Protein AF-A0A8X7NWT3-F1 (afdb_monomer_lite)

Secondary structure (DSSP, 8-state):
--HHHHHHHHHHHHHHTT---GGGHHHHHTTTT-S-HHHHHHHHHHHHHHTTT-HHHHGGGHHHHHHHTT-SSHHHHHHHHHHHHH---HHHHHHHHHHHHHHHT----

Structure (mmCIF, N/CA/C/O backbone):
data_AF-A0A8X7NWT3-F1
#
_entry.id   AF-A0A8X7NWT3-F1
#
loop_
_atom_site.group_PDB
_atom_site.id
_atom_site.type_symbol
_atom_site.label_atom_id
_atom_site.label_alt_id
_atom_site.label_comp_id
_atom_site.label_asym_id
_atom_site.label_entity_id
_atom_site.label_seq_id
_atom_site.pdbx_PDB_ins_code
_atom_site.Cartn_x
_atom_site.Cartn_y
_atom_site.Cartn_z
_atom_site.occupancy
_atom_site.B_iso_or_equiv
_atom_site.auth_seq_id
_atom_site.auth_comp_id
_atom_site.auth_asym_id
_atom_site.auth_atom_id
_atom_site.pdbx_PDB_model_num
ATOM 1 N N . MET A 1 1 ? 10.938 16.488 11.149 1.00 52.66 1 MET A N 1
ATOM 2 C CA . MET A 1 1 ? 9.868 15.578 11.612 1.00 52.66 1 MET A CA 1
ATOM 3 C C . MET A 1 1 ? 8.826 15.506 10.507 1.00 52.66 1 MET A C 1
ATOM 5 O O . MET A 1 1 ? 8.327 16.549 10.096 1.00 52.66 1 MET A O 1
ATOM 9 N N . ASP A 1 2 ? 8.607 14.330 9.929 1.00 80.38 2 ASP A N 1
ATOM 10 C CA . ASP A 1 2 ? 7.789 14.174 8.722 1.00 80.38 2 ASP A CA 1
ATOM 11 C C . ASP A 1 2 ? 6.300 14.093 9.106 1.00 80.38 2 ASP A C 1
ATOM 13 O O . ASP A 1 2 ? 5.787 13.031 9.456 1.00 80.38 2 ASP A O 1
ATOM 17 N N . LYS A 1 3 ? 5.609 15.244 9.109 1.00 87.62 3 LYS A N 1
ATOM 18 C CA . LYS A 1 3 ? 4.226 15.381 9.612 1.00 87.62 3 LYS A CA 1
ATOM 19 C C . LYS A 1 3 ? 3.246 14.394 8.962 1.00 87.62 3 LYS A C 1
ATOM 21 O O . LYS A 1 3 ? 2.314 13.939 9.622 1.00 87.62 3 LYS A O 1
ATOM 26 N N . ARG A 1 4 ? 3.459 14.043 7.687 1.00 89.25 4 ARG A N 1
ATOM 27 C CA . ARG A 1 4 ? 2.627 13.069 6.957 1.00 89.25 4 ARG A CA 1
ATOM 28 C C . ARG A 1 4 ? 2.787 11.667 7.527 1.00 89.25 4 ARG A C 1
ATOM 30 O O . ARG A 1 4 ? 1.801 10.967 7.734 1.00 89.25 4 ARG A O 1
ATOM 37 N N . LYS A 1 5 ? 4.022 11.280 7.839 1.00 91.56 5 LYS A N 1
ATOM 38 C CA . LYS A 1 5 ? 4.327 9.982 8.438 1.00 91.56 5 LYS A CA 1
ATOM 39 C C . LYS A 1 5 ? 3.668 9.821 9.803 1.00 91.56 5 LYS A C 1
ATOM 41 O O . LYS A 1 5 ? 3.047 8.792 10.056 1.00 91.56 5 LYS A O 1
ATOM 46 N N . ASP A 1 6 ? 3.748 10.841 10.652 1.00 94.00 6 ASP A N 1
ATOM 47 C CA . ASP A 1 6 ? 3.117 10.806 11.976 1.00 94.00 6 ASP A CA 1
ATOM 48 C C . ASP A 1 6 ? 1.585 10.769 11.879 1.00 94.00 6 ASP A C 1
ATOM 50 O O . ASP A 1 6 ? 0.933 10.062 12.649 1.00 94.00 6 ASP A O 1
ATOM 54 N N . ALA A 1 7 ? 0.999 11.472 10.904 1.00 95.12 7 ALA A N 1
ATOM 55 C CA . ALA A 1 7 ? -0.433 11.406 10.631 1.00 95.12 7 ALA A CA 1
ATOM 56 C C . ALA A 1 7 ? -0.864 9.996 10.198 1.00 95.12 7 ALA A C 1
ATOM 58 O O . ALA A 1 7 ? -1.761 9.421 10.811 1.00 95.12 7 ALA A O 1
ATOM 59 N N . VAL A 1 8 ? -0.184 9.390 9.218 1.00 96.06 8 VAL A N 1
ATOM 60 C CA . VAL A 1 8 ? -0.513 8.031 8.754 1.00 96.06 8 VAL A CA 1
ATOM 61 C C . VAL A 1 8 ? -0.318 6.999 9.870 1.00 96.06 8 VAL A C 1
ATOM 63 O O . VAL A 1 8 ? -1.145 6.105 10.016 1.00 96.06 8 VAL A O 1
ATOM 66 N N . LYS A 1 9 ? 0.691 7.143 10.741 1.00 96.25 9 LYS A N 1
ATOM 67 C CA . LYS A 1 9 ? 0.829 6.287 11.937 1.00 96.25 9 LYS A CA 1
ATOM 68 C C . LYS A 1 9 ? -0.401 6.347 12.847 1.00 96.25 9 LYS A C 1
ATOM 70 O O . LYS A 1 9 ? -0.845 5.306 13.326 1.00 96.25 9 LYS A O 1
ATOM 75 N N . LYS A 1 10 ? -0.977 7.535 13.059 1.00 96.62 10 LYS A N 1
ATOM 76 C CA . LYS A 1 10 ? -2.221 7.695 13.833 1.00 96.62 10 LYS A CA 1
ATOM 77 C C . LYS A 1 10 ? -3.416 7.046 13.135 1.00 96.62 10 LYS A C 1
ATOM 79 O O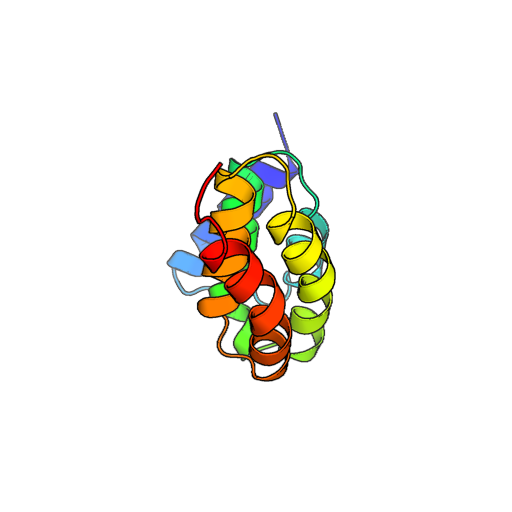 . LYS A 1 10 ? -4.227 6.421 13.810 1.00 96.62 10 LYS A O 1
ATOM 84 N N . VAL A 1 11 ? -3.497 7.145 11.806 1.00 96.94 11 VAL A N 1
ATOM 85 C CA . VAL A 1 11 ? -4.527 6.455 11.007 1.00 96.94 11 VAL A CA 1
ATOM 86 C C . VAL A 1 11 ? -4.423 4.941 11.184 1.00 96.94 11 VAL A C 1
ATOM 88 O O . VAL A 1 11 ? -5.423 4.292 11.476 1.00 96.94 11 VAL A O 1
ATOM 91 N N . ILE A 1 12 ? -3.214 4.378 11.093 1.00 97.06 12 ILE A N 1
ATOM 92 C CA . ILE A 1 12 ? -2.988 2.944 11.310 1.00 97.06 12 ILE A CA 1
ATOM 93 C C . ILE A 1 12 ? -3.335 2.539 12.744 1.00 97.06 12 ILE A C 1
ATOM 95 O O . ILE A 1 12 ? -4.008 1.535 12.936 1.00 97.06 12 ILE A O 1
ATOM 99 N N . ALA A 1 13 ? -2.953 3.329 13.751 1.00 97.19 13 ALA A N 1
ATOM 100 C CA . ALA A 1 13 ? -3.325 3.050 15.137 1.00 97.19 13 ALA A CA 1
ATOM 101 C C . ALA A 1 13 ? -4.852 3.021 15.334 1.00 97.19 13 ALA A C 1
ATOM 103 O O . ALA A 1 13 ? -5.361 2.125 16.003 1.00 97.19 13 ALA A O 1
ATOM 104 N N . ALA A 1 14 ? -5.585 3.960 14.723 1.00 97.12 14 ALA A N 1
ATOM 105 C CA . ALA A 1 14 ? -7.047 3.988 14.750 1.00 97.12 14 ALA A CA 1
ATOM 106 C C . ALA A 1 14 ? -7.664 2.767 14.040 1.00 97.12 14 ALA A C 1
ATOM 108 O O . ALA A 1 14 ? -8.555 2.127 14.595 1.00 97.12 14 ALA A O 1
ATOM 109 N N . MET A 1 15 ? -7.142 2.407 12.865 1.00 96.12 15 MET A N 1
ATOM 110 C CA . MET A 1 15 ? -7.551 1.215 12.117 1.00 96.12 15 MET A CA 1
ATOM 111 C C . MET A 1 15 ? -7.349 -0.072 1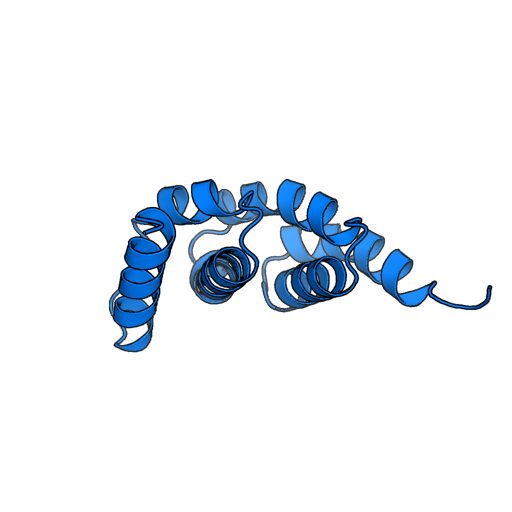2.935 1.00 96.12 15 MET A C 1
ATOM 113 O O . MET A 1 15 ? -8.244 -0.909 12.984 1.00 96.12 15 MET A O 1
ATOM 117 N N . THR A 1 16 ? -6.214 -0.216 13.630 1.00 94.06 16 THR A N 1
ATOM 118 C CA . THR A 1 16 ? -5.900 -1.399 14.454 1.00 94.06 16 THR A CA 1
ATOM 119 C C . THR A 1 16 ? -6.864 -1.582 15.626 1.00 94.06 16 THR A C 1
ATOM 121 O O . THR A 1 16 ? -7.158 -2.713 16.001 1.00 94.06 16 THR A O 1
ATOM 124 N N . VAL A 1 17 ? -7.389 -0.492 16.195 1.00 96.19 17 VAL A N 1
ATOM 125 C CA . VAL A 1 17 ? -8.411 -0.557 17.259 1.00 96.19 17 VAL A CA 1
ATOM 126 C C . VAL A 1 17 ? -9.842 -0.645 16.709 1.00 96.19 17 VAL A C 1
ATOM 128 O O . VAL A 1 17 ? -10.798 -0.441 17.453 1.00 96.19 17 VAL A O 1
ATOM 131 N N . GLY A 1 18 ? -10.001 -0.928 15.411 1.00 92.88 18 GLY A N 1
ATOM 132 C CA . GLY A 1 18 ? -11.295 -1.153 14.766 1.00 92.88 18 GLY A CA 1
ATOM 133 C C . GLY A 1 18 ? -12.078 0.115 14.427 1.00 92.88 18 GLY A C 1
ATOM 134 O O . GLY A 1 18 ? -13.264 0.024 14.122 1.00 92.88 18 GLY A O 1
ATOM 135 N N . LYS A 1 19 ? -11.455 1.302 14.476 1.00 95.62 19 LYS A N 1
ATOM 136 C CA . LYS A 1 19 ? -12.117 2.529 14.014 1.00 95.62 19 LYS A CA 1
ATOM 137 C C . LYS A 1 19 ? -12.128 2.564 12.494 1.00 95.62 19 LYS A C 1
ATOM 139 O O . LYS A 1 19 ? -11.080 2.418 11.863 1.00 95.62 19 LYS A O 1
ATOM 144 N N . ASP A 1 20 ? -13.301 2.836 11.936 1.00 94.31 20 ASP A N 1
ATOM 145 C CA . ASP A 1 20 ? -13.424 3.115 10.515 1.00 94.31 20 ASP A CA 1
ATOM 146 C C . ASP A 1 20 ? -12.734 4.446 10.187 1.00 94.31 20 ASP A C 1
ATOM 148 O O . ASP A 1 20 ? -13.074 5.506 10.714 1.00 94.31 20 ASP A O 1
ATOM 152 N N . VAL A 1 21 ? -11.721 4.361 9.334 1.00 96.38 21 VAL A N 1
ATOM 153 C CA . VAL A 1 21 ? -10.947 5.492 8.813 1.00 96.38 21 VAL A CA 1
ATOM 154 C C . VAL A 1 21 ? -10.997 5.527 7.286 1.00 96.38 21 VAL A C 1
ATOM 156 O O . VAL A 1 21 ? -10.127 6.120 6.649 1.00 96.38 21 VAL A O 1
ATOM 159 N N . SER A 1 22 ? -12.004 4.889 6.685 1.00 94.44 22 SER A N 1
ATOM 160 C CA . SER A 1 22 ? -12.230 4.839 5.237 1.00 94.44 22 SER A CA 1
ATOM 161 C C . SER A 1 22 ? -12.436 6.223 4.606 1.00 94.44 22 SER A C 1
ATOM 163 O O . SER A 1 22 ? -12.123 6.420 3.433 1.00 94.44 22 SER A O 1
ATOM 165 N N . SER A 1 23 ? -12.883 7.218 5.379 1.00 95.31 23 SER A N 1
ATOM 166 C CA . SER A 1 23 ? -13.006 8.615 4.933 1.00 95.31 23 SER A CA 1
ATOM 167 C C . SER A 1 23 ? -11.668 9.275 4.587 1.00 95.31 23 SER A C 1
ATOM 169 O O . SER A 1 23 ? -11.651 10.266 3.866 1.00 95.31 23 SER A O 1
ATOM 171 N N . LEU A 1 24 ? -10.549 8.717 5.063 1.00 96.19 24 LEU A N 1
ATOM 172 C CA . LEU A 1 24 ? -9.197 9.227 4.819 1.00 96.19 24 LEU A CA 1
ATOM 173 C C . LEU A 1 24 ? -8.522 8.579 3.603 1.00 96.19 24 LEU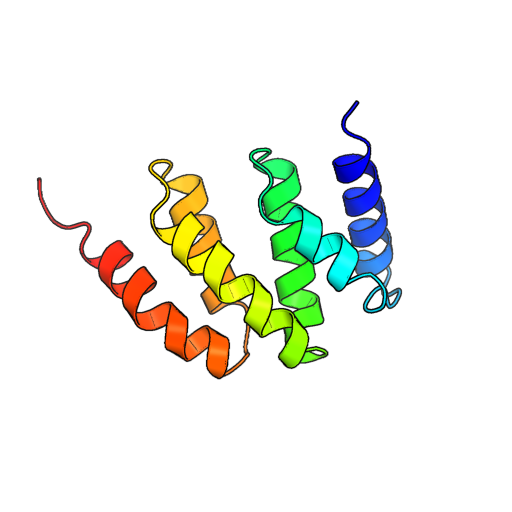 A C 1
ATOM 175 O O . LEU A 1 24 ? -7.324 8.773 3.395 1.00 96.19 24 LEU A O 1
ATOM 179 N N . PHE A 1 25 ? -9.242 7.783 2.808 1.00 95.50 25 PHE A N 1
ATOM 180 C CA . PHE A 1 25 ? -8.631 6.982 1.747 1.00 95.50 25 PHE A CA 1
ATOM 181 C C . PHE A 1 25 ? -7.882 7.838 0.730 1.00 95.50 25 PHE A C 1
ATOM 183 O O . PHE A 1 25 ? -6.733 7.543 0.407 1.00 95.50 25 PHE A O 1
ATOM 190 N N . THR A 1 26 ? -8.494 8.926 0.260 1.00 95.25 26 THR A N 1
ATOM 191 C CA . THR A 1 26 ? -7.868 9.862 -0.684 1.00 95.25 26 THR A CA 1
ATOM 192 C C . THR A 1 26 ? -6.633 10.533 -0.087 1.00 95.25 26 THR A C 1
ATOM 194 O O . THR A 1 26 ? -5.614 10.661 -0.765 1.00 95.25 26 THR A O 1
ATOM 197 N N . ASP A 1 27 ? -6.678 10.901 1.195 1.00 95.50 27 ASP A N 1
ATOM 198 C CA . ASP A 1 27 ? -5.549 11.525 1.895 1.00 95.50 27 ASP A CA 1
ATOM 199 C C . ASP A 1 27 ? -4.368 10.559 2.052 1.00 95.50 27 ASP A C 1
ATOM 201 O O . ASP A 1 27 ? -3.208 10.929 1.841 1.00 95.50 27 ASP A O 1
ATOM 205 N N . VAL A 1 28 ? -4.657 9.297 2.381 1.00 96.00 28 VAL A N 1
ATOM 206 C CA . VAL A 1 28 ? -3.647 8.238 2.489 1.00 96.00 28 VAL A CA 1
ATOM 207 C C . VAL A 1 28 ? -3.083 7.883 1.112 1.00 96.00 28 VAL A C 1
ATOM 209 O O . VAL A 1 28 ? -1.867 7.742 0.968 1.00 96.00 28 VAL A O 1
ATOM 212 N N . LEU A 1 29 ? -3.929 7.806 0.083 1.00 94.56 29 LEU A N 1
ATOM 213 C CA . LEU A 1 29 ? -3.518 7.533 -1.294 1.00 94.56 29 LEU A CA 1
ATOM 214 C C . LEU A 1 29 ? -2.581 8.623 -1.840 1.00 94.56 29 LEU A C 1
ATOM 216 O O . LEU A 1 29 ? -1.574 8.306 -2.471 1.00 94.56 29 LEU A O 1
ATOM 220 N N . ASN A 1 30 ? -2.830 9.896 -1.518 1.00 94.25 30 ASN A N 1
ATOM 221 C CA . ASN A 1 30 ? -1.940 11.008 -1.876 1.00 94.25 30 ASN A CA 1
ATOM 222 C C . ASN A 1 30 ? -0.519 10.861 -1.296 1.00 94.25 30 ASN A C 1
ATOM 224 O O . ASN A 1 30 ? 0.430 11.462 -1.801 1.00 94.25 30 ASN A O 1
ATOM 228 N N . CYS A 1 31 ? -0.338 10.044 -0.253 1.00 94.50 31 CYS A N 1
ATOM 229 C CA . CYS A 1 31 ? 0.970 9.759 0.335 1.00 94.50 31 CYS A CA 1
ATOM 230 C C . CYS A 1 31 ? 1.710 8.586 -0.339 1.00 94.50 31 CYS A C 1
ATOM 232 O O . CYS A 1 31 ? 2.863 8.321 0.003 1.00 94.50 31 CYS A O 1
ATOM 234 N N . MET A 1 32 ? 1.093 7.882 -1.295 1.00 93.31 32 MET A N 1
ATOM 235 C CA . MET A 1 32 ? 1.625 6.643 -1.883 1.00 93.31 32 MET A CA 1
ATOM 236 C C . MET A 1 32 ? 2.929 6.836 -2.675 1.00 93.31 32 MET A C 1
ATOM 238 O O . MET A 1 32 ? 3.800 5.960 -2.674 1.00 93.31 32 MET A O 1
ATOM 242 N N . GLN A 1 33 ? 3.100 8.005 -3.298 1.00 91.50 33 GLN A N 1
ATOM 243 C CA . GLN A 1 33 ? 4.287 8.360 -4.089 1.00 91.50 33 GLN A CA 1
ATOM 244 C C . GLN A 1 33 ? 5.483 8.824 -3.238 1.00 91.50 33 GLN A C 1
ATOM 246 O O . GLN A 1 33 ? 6.456 9.348 -3.767 1.00 91.50 33 GLN A O 1
ATOM 251 N N . THR A 1 34 ? 5.430 8.649 -1.916 1.00 92.38 34 THR A N 1
ATOM 252 C CA . THR A 1 34 ? 6.555 8.959 -1.027 1.00 92.38 34 THR A CA 1
ATOM 253 C C . THR A 1 34 ? 7.797 8.114 -1.339 1.00 92.38 34 THR A C 1
ATOM 255 O O . THR A 1 34 ? 7.694 6.923 -1.639 1.00 92.38 34 THR A O 1
ATOM 258 N N . GLU A 1 35 ? 8.979 8.709 -1.181 1.00 90.69 35 GLU A N 1
ATOM 259 C CA . GLU A 1 35 ? 10.270 8.002 -1.201 1.00 90.69 35 GLU A CA 1
ATOM 260 C C . GLU A 1 35 ? 10.606 7.373 0.164 1.00 90.69 35 GLU A C 1
ATOM 262 O O . GLU A 1 35 ? 11.482 6.517 0.283 1.00 90.69 35 GLU A O 1
ATOM 267 N N . ASN A 1 36 ? 9.885 7.758 1.226 1.00 92.69 36 ASN A N 1
ATOM 268 C CA . ASN A 1 36 ? 10.087 7.204 2.556 1.00 92.69 36 ASN A CA 1
ATOM 269 C C . ASN A 1 36 ? 9.497 5.789 2.637 1.00 92.69 36 ASN A C 1
ATOM 271 O O . ASN A 1 36 ? 8.281 5.610 2.740 1.00 92.69 36 ASN A O 1
ATOM 275 N N . LEU A 1 37 ? 10.364 4.775 2.651 1.00 91.69 37 LEU A N 1
ATOM 276 C CA . LEU A 1 37 ? 9.954 3.368 2.665 1.00 91.69 37 LEU A CA 1
ATOM 277 C C . LEU A 1 37 ? 9.051 3.006 3.857 1.00 91.69 37 LEU A C 1
ATOM 279 O O . LEU A 1 37 ? 8.155 2.174 3.719 1.00 91.69 37 LEU A O 1
ATOM 283 N N . GLU A 1 38 ? 9.260 3.616 5.027 1.00 93.31 38 GLU A N 1
ATOM 284 C CA . GLU A 1 38 ? 8.416 3.363 6.201 1.00 93.31 38 GLU A CA 1
ATOM 285 C C . GLU A 1 38 ? 7.006 3.917 5.984 1.00 93.31 38 GLU A C 1
ATOM 287 O O . GLU A 1 38 ? 6.032 3.213 6.237 1.00 93.31 38 GLU A O 1
ATOM 292 N N . LEU A 1 39 ? 6.883 5.135 5.449 1.00 95.00 39 LEU A N 1
ATOM 293 C CA . LEU A 1 39 ? 5.581 5.706 5.109 1.00 95.00 39 LEU A CA 1
ATOM 294 C C . LEU A 1 39 ? 4.888 4.906 3.997 1.00 95.00 39 LEU A C 1
ATOM 296 O O . LEU A 1 39 ? 3.706 4.595 4.129 1.00 95.00 39 LEU A O 1
ATOM 300 N N . LYS A 1 40 ? 5.622 4.488 2.958 1.00 95.69 40 LYS A N 1
ATOM 301 C CA . LYS A 1 40 ? 5.080 3.663 1.866 1.00 95.69 40 LYS A CA 1
ATOM 302 C C . LYS A 1 40 ? 4.478 2.353 2.389 1.00 95.69 40 LYS A C 1
ATOM 304 O O . LYS A 1 40 ? 3.356 2.012 2.026 1.00 95.69 40 LYS A O 1
ATOM 309 N N . LYS A 1 41 ? 5.162 1.662 3.313 1.00 95.88 41 LYS A N 1
ATOM 310 C CA . LYS A 1 41 ? 4.639 0.447 3.973 1.00 95.88 41 LYS A CA 1
ATOM 311 C C . LYS A 1 41 ? 3.324 0.699 4.715 1.00 95.88 41 LYS A C 1
ATOM 313 O O . LYS A 1 41 ? 2.428 -0.136 4.639 1.00 95.88 41 LYS A O 1
ATOM 318 N N . LEU A 1 42 ? 3.200 1.829 5.415 1.00 97.06 42 LEU A N 1
ATOM 319 C CA . LEU A 1 42 ? 1.974 2.172 6.143 1.00 97.06 42 LEU A CA 1
ATOM 320 C C . LEU A 1 42 ? 0.814 2.487 5.189 1.00 97.06 42 LEU A C 1
ATOM 322 O O . LEU A 1 42 ? -0.292 2.002 5.404 1.00 97.06 42 LEU A O 1
ATOM 326 N N . VAL A 1 43 ? 1.073 3.235 4.111 1.00 96.88 43 VAL A N 1
ATOM 327 C CA . VAL A 1 43 ? 0.071 3.506 3.065 1.00 96.88 43 VAL A CA 1
ATOM 328 C C . VAL A 1 43 ? -0.420 2.197 2.447 1.00 96.88 43 VAL A C 1
ATOM 330 O O . VAL A 1 43 ? -1.619 1.968 2.338 1.00 96.88 43 VAL A O 1
ATOM 333 N N . TYR A 1 44 ? 0.495 1.295 2.100 1.00 97.00 44 TYR A N 1
ATOM 334 C CA . TYR A 1 44 ? 0.148 0.009 1.499 1.00 97.00 44 TYR A CA 1
ATOM 335 C C . TYR A 1 44 ? -0.653 -0.887 2.451 1.00 97.00 44 TYR A C 1
ATOM 337 O O . TYR A 1 44 ? -1.624 -1.513 2.032 1.00 97.00 44 TYR A O 1
ATOM 345 N N . LEU A 1 45 ? -0.291 -0.912 3.740 1.00 96.62 45 LEU A N 1
ATOM 346 C CA . LEU A 1 45 ? -1.061 -1.613 4.767 1.00 96.62 45 LEU A CA 1
ATOM 347 C C . LEU A 1 45 ? -2.498 -1.085 4.840 1.00 96.62 45 LEU A C 1
ATOM 349 O O . LEU A 1 45 ? -3.436 -1.877 4.880 1.00 96.62 45 LEU A O 1
ATOM 353 N N . TYR A 1 46 ? -2.680 0.236 4.828 1.00 97.12 46 TYR A N 1
ATOM 354 C CA . TYR A 1 46 ? -4.010 0.842 4.804 1.00 97.12 46 TYR A CA 1
ATOM 355 C C . TYR A 1 46 ? -4.802 0.410 3.559 1.00 97.12 46 TYR A C 1
ATOM 357 O O . TYR A 1 46 ? -5.943 -0.035 3.683 1.00 97.12 46 TYR A O 1
ATOM 365 N N . LEU A 1 47 ? -4.187 0.472 2.370 1.00 95.56 47 LEU A N 1
ATOM 366 C CA . LEU A 1 47 ? -4.843 0.098 1.113 1.00 95.56 47 LEU A CA 1
ATOM 367 C C . LEU A 1 47 ? -5.311 -1.361 1.115 1.00 95.56 47 LEU A C 1
ATOM 369 O O . LEU A 1 47 ? -6.436 -1.621 0.708 1.00 95.56 47 LEU A O 1
ATOM 373 N N . ILE A 1 48 ? -4.514 -2.306 1.626 1.00 95.00 48 ILE A N 1
ATOM 374 C CA . ILE A 1 48 ? -4.931 -3.718 1.738 1.00 95.00 48 ILE A CA 1
ATOM 375 C C . ILE A 1 48 ? -6.226 -3.861 2.552 1.00 95.00 48 ILE A C 1
ATOM 377 O O . ILE A 1 48 ? -7.093 -4.653 2.188 1.00 95.00 48 ILE A O 1
ATOM 381 N N . ASN A 1 49 ? -6.370 -3.092 3.635 1.00 94.25 49 ASN A N 1
ATOM 382 C CA . ASN A 1 49 ? -7.526 -3.185 4.527 1.00 94.25 4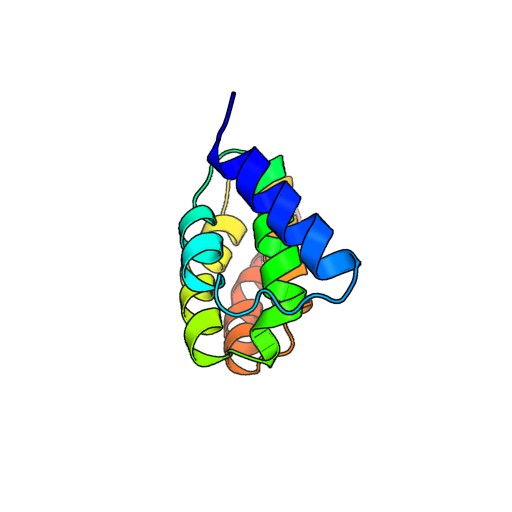9 ASN A CA 1
ATOM 383 C C . ASN A 1 49 ? -8.789 -2.529 3.948 1.00 94.25 49 ASN A C 1
ATOM 385 O O . ASN A 1 49 ? -9.885 -3.040 4.161 1.00 94.25 49 ASN A O 1
ATOM 389 N N . TYR A 1 50 ? -8.649 -1.425 3.206 1.00 94.94 50 TYR A N 1
ATOM 390 C CA . TYR A 1 50 ? -9.795 -0.627 2.748 1.00 94.94 50 TYR A CA 1
ATOM 391 C C . TYR A 1 50 ? -10.126 -0.755 1.257 1.00 94.94 50 TYR A C 1
ATOM 393 O O . TYR A 1 50 ? -11.238 -0.408 0.859 1.00 94.94 50 TYR A O 1
ATOM 401 N N . ALA A 1 51 ? -9.227 -1.285 0.420 1.00 93.44 51 ALA A N 1
ATOM 402 C CA . ALA A 1 51 ? -9.436 -1.351 -1.031 1.00 93.44 51 ALA A CA 1
ATOM 403 C C . ALA A 1 51 ? -10.684 -2.150 -1.429 1.00 93.44 51 ALA A C 1
ATOM 405 O O . ALA A 1 51 ? -11.352 -1.793 -2.394 1.00 93.44 51 ALA A O 1
ATOM 406 N N . LYS A 1 52 ? -11.036 -3.198 -0.671 1.00 90.62 52 LYS A N 1
ATOM 407 C CA . LYS A 1 52 ? -12.249 -3.988 -0.930 1.00 90.62 52 LYS A CA 1
ATOM 408 C C . LYS A 1 52 ? -13.530 -3.173 -0.719 1.00 90.62 52 LYS A C 1
ATOM 410 O O . LYS A 1 52 ? -14.498 -3.368 -1.446 1.00 90.62 52 LYS A O 1
ATOM 415 N N . SER A 1 53 ? -13.531 -2.273 0.261 1.00 91.00 53 SER A N 1
ATOM 416 C CA . SER A 1 53 ? -14.676 -1.410 0.571 1.00 91.00 53 SER A CA 1
ATOM 417 C C . SER A 1 53 ? -14.768 -0.201 -0.363 1.00 91.00 53 SER A C 1
ATOM 419 O O . SER A 1 53 ? -15.833 0.396 -0.475 1.00 91.00 53 SER A O 1
ATOM 421 N N . GLN A 1 54 ? -13.666 0.170 -1.025 1.00 91.56 54 GLN A N 1
ATOM 422 C CA . GLN A 1 54 ? -13.585 1.322 -1.929 1.00 91.56 54 GLN A CA 1
ATOM 423 C C . GLN A 1 54 ? -12.828 0.980 -3.231 1.00 91.56 54 GLN A C 1
ATOM 425 O O . GLN A 1 54 ? -11.761 1.542 -3.501 1.00 91.56 54 GLN A O 1
ATOM 430 N N . PRO A 1 55 ? -13.355 0.063 -4.065 1.00 91.38 55 PRO A N 1
ATOM 431 C CA . PRO A 1 55 ? -12.659 -0.418 -5.262 1.00 91.38 55 PRO A CA 1
ATOM 432 C C . PRO A 1 55 ? -12.409 0.687 -6.302 1.00 91.38 55 PRO A C 1
ATOM 434 O O . PRO A 1 55 ? -11.365 0.688 -6.958 1.00 91.38 55 PRO A O 1
ATOM 437 N N . ASP A 1 56 ? -13.319 1.660 -6.415 1.00 91.44 56 ASP A N 1
ATOM 438 C CA . ASP A 1 56 ? -13.206 2.774 -7.367 1.00 91.44 56 ASP A CA 1
ATOM 439 C C . ASP A 1 56 ? -12.102 3.768 -7.006 1.00 91.44 56 ASP A C 1
ATOM 441 O O . ASP A 1 56 ? -11.538 4.406 -7.887 1.00 91.44 56 ASP A O 1
ATOM 445 N N . LEU A 1 57 ? -11.750 3.884 -5.723 1.00 92.50 57 LEU A N 1
ATOM 446 C CA . LEU A 1 57 ? -10.586 4.662 -5.297 1.00 92.50 57 LEU A CA 1
ATOM 447 C C . LEU A 1 57 ? -9.315 3.812 -5.341 1.00 92.50 57 LEU A C 1
ATOM 449 O O . LEU A 1 57 ? -8.248 4.311 -5.692 1.00 92.50 57 LEU A O 1
ATOM 453 N N . ALA A 1 58 ? -9.419 2.513 -5.051 1.00 92.62 58 ALA A N 1
ATOM 454 C CA . ALA A 1 58 ? -8.288 1.591 -5.094 1.00 92.62 58 ALA A CA 1
ATOM 455 C C . ALA A 1 58 ? -7.669 1.469 -6.496 1.00 92.62 58 ALA A C 1
ATOM 457 O O . ALA A 1 58 ? -6.454 1.304 -6.608 1.00 92.62 58 ALA A O 1
ATOM 458 N N . ILE A 1 59 ? -8.461 1.611 -7.566 1.00 91.50 59 ILE A N 1
ATOM 459 C CA . ILE A 1 59 ? -7.945 1.588 -8.945 1.00 91.50 59 ILE A CA 1
ATOM 460 C C . ILE A 1 59 ? -6.888 2.674 -9.195 1.00 91.50 59 ILE A C 1
ATOM 462 O O . ILE A 1 59 ? -5.947 2.460 -9.955 1.00 91.50 59 ILE A O 1
ATOM 466 N N . LEU A 1 60 ? -6.980 3.814 -8.504 1.00 93.19 60 LEU A N 1
ATOM 467 C CA . LEU A 1 60 ? -6.038 4.927 -8.640 1.00 93.19 60 LEU A CA 1
ATOM 468 C C . LEU A 1 60 ? -4.635 4.563 -8.119 1.00 93.19 60 LEU A C 1
ATOM 470 O O . LEU A 1 60 ? -3.639 5.151 -8.542 1.00 93.19 60 LEU A O 1
ATOM 474 N N . ALA A 1 61 ? -4.538 3.564 -7.236 1.00 94.12 61 ALA A N 1
ATOM 475 C CA . ALA A 1 61 ? -3.272 3.060 -6.714 1.00 94.12 61 ALA A CA 1
ATOM 476 C C . ALA A 1 61 ? -2.496 2.218 -7.745 1.00 94.12 61 ALA A C 1
ATOM 478 O O . ALA A 1 61 ? -1.271 2.121 -7.646 1.00 94.12 61 ALA A O 1
ATOM 479 N N . VAL A 1 62 ? -3.174 1.642 -8.750 1.00 93.44 62 VAL A N 1
ATOM 480 C CA . VAL A 1 62 ? -2.575 0.714 -9.730 1.00 93.44 62 VAL A CA 1
ATOM 481 C C . VAL A 1 62 ? -1.373 1.326 -10.431 1.00 93.44 62 VAL A C 1
ATOM 483 O O . VAL A 1 62 ? -0.313 0.710 -10.462 1.00 93.44 62 VAL A O 1
ATOM 486 N N . ASN A 1 63 ? -1.492 2.559 -10.925 1.00 92.38 63 ASN A N 1
ATOM 487 C CA . ASN A 1 63 ? -0.395 3.220 -11.636 1.00 92.38 63 ASN A CA 1
ATOM 488 C C . ASN A 1 63 ? 0.858 3.355 -10.759 1.00 92.38 63 ASN A C 1
ATOM 490 O O . ASN A 1 63 ? 1.980 3.174 -11.233 1.00 92.38 63 ASN A O 1
ATOM 494 N N . THR A 1 64 ? 0.669 3.625 -9.465 1.00 95.19 64 THR A N 1
ATOM 495 C CA . THR A 1 64 ? 1.785 3.724 -8.521 1.00 95.19 64 THR A CA 1
ATOM 496 C C . THR A 1 64 ? 2.360 2.347 -8.203 1.00 95.19 64 THR A C 1
ATOM 498 O O . THR A 1 64 ? 3.577 2.212 -8.168 1.00 95.19 64 THR A O 1
ATOM 501 N N . PHE A 1 65 ? 1.533 1.307 -8.051 1.00 95.69 65 PHE A N 1
ATOM 502 C CA . PHE A 1 65 ? 2.037 -0.058 -7.880 1.00 95.69 65 PHE A CA 1
ATOM 503 C C . PHE A 1 65 ? 2.827 -0.552 -9.096 1.00 95.69 65 PHE A C 1
ATOM 505 O O . PHE A 1 65 ? 3.898 -1.127 -8.930 1.00 95.69 65 PHE A O 1
ATOM 512 N N . VAL A 1 66 ? 2.342 -0.300 -10.315 1.00 93.88 66 VAL A N 1
ATOM 513 C CA . VAL A 1 66 ? 3.037 -0.677 -11.554 1.00 93.88 66 VAL A CA 1
ATOM 514 C C . VAL A 1 66 ? 4.378 0.049 -11.660 1.00 93.88 66 VAL A C 1
ATOM 516 O O . VAL A 1 66 ? 5.377 -0.578 -12.017 1.00 93.88 66 VAL A O 1
ATOM 519 N N . LYS A 1 67 ? 4.429 1.337 -11.298 1.00 94.38 67 LYS A N 1
ATOM 520 C CA . LYS A 1 67 ? 5.683 2.097 -11.213 1.00 94.38 67 LYS A CA 1
ATOM 521 C C . LYS A 1 67 ? 6.630 1.503 -10.164 1.00 94.38 67 LYS A C 1
ATOM 523 O O . LYS A 1 67 ? 7.769 1.191 -10.490 1.00 94.38 67 LYS A O 1
ATOM 528 N N . ASP A 1 68 ? 6.150 1.288 -8.940 1.00 95.62 68 ASP A N 1
ATOM 529 C CA . ASP A 1 68 ? 6.950 0.753 -7.832 1.00 95.62 68 ASP A CA 1
ATOM 530 C C . ASP A 1 68 ? 7.418 -0.695 -8.105 1.00 95.62 68 ASP A C 1
ATOM 532 O O . ASP A 1 68 ? 8.500 -1.093 -7.678 1.00 95.62 68 ASP A O 1
ATOM 536 N N . SER A 1 69 ? 6.669 -1.484 -8.886 1.00 94.81 69 SER A N 1
ATOM 537 C CA . SER A 1 69 ? 7.075 -2.833 -9.316 1.00 94.81 69 SER A CA 1
ATOM 538 C C . SER A 1 69 ? 8.294 -2.848 -10.248 1.00 94.81 69 SER A C 1
ATOM 540 O O . SER A 1 69 ? 8.938 -3.883 -10.406 1.00 94.81 69 SER A O 1
ATOM 542 N N . GLN A 1 70 ? 8.629 -1.699 -10.839 1.00 93.88 70 GLN A N 1
ATOM 543 C CA . GLN A 1 70 ? 9.767 -1.497 -11.738 1.00 93.88 70 GLN A CA 1
ATOM 544 C C . GLN A 1 70 ? 10.873 -0.653 -11.089 1.00 93.88 70 GLN A C 1
ATOM 546 O O . GLN A 1 70 ? 11.845 -0.297 -11.752 1.00 93.88 70 GLN A O 1
ATOM 551 N N . ASP A 1 71 ? 10.741 -0.331 -9.799 1.00 94.31 71 ASP A N 1
ATOM 552 C CA . ASP A 1 71 ? 11.723 0.465 -9.070 1.00 94.31 71 ASP A CA 1
ATOM 553 C C . ASP A 1 71 ? 13.097 -0.237 -9.048 1.00 94.31 71 ASP A C 1
ATOM 555 O O . ASP A 1 71 ? 13.151 -1.461 -8.891 1.00 94.31 71 ASP A O 1
ATOM 559 N N . PRO A 1 72 ? 14.230 0.478 -9.174 1.00 91.19 72 PRO A N 1
ATOM 560 C CA . PRO A 1 72 ? 15.561 -0.122 -9.063 1.00 91.19 72 PRO A CA 1
ATOM 561 C C . PRO A 1 72 ? 15.796 -0.850 -7.730 1.00 91.19 72 PRO A C 1
ATOM 563 O O . PRO A 1 72 ? 16.536 -1.837 -7.681 1.00 91.19 72 PRO A O 1
ATOM 566 N N . ASN A 1 73 ? 15.127 -0.423 -6.657 1.00 91.19 73 ASN A N 1
ATOM 567 C CA . ASN A 1 73 ? 15.207 -1.036 -5.343 1.00 91.19 73 ASN A CA 1
ATOM 568 C C . ASN A 1 73 ? 14.357 -2.326 -5.272 1.00 91.19 73 ASN A C 1
ATOM 570 O O . ASN A 1 73 ? 13.122 -2.259 -5.286 1.00 91.19 73 ASN A O 1
ATOM 574 N N . PRO A 1 74 ? 14.975 -3.512 -5.098 1.00 91.31 74 PRO A N 1
ATOM 575 C CA . PRO A 1 74 ? 14.250 -4.783 -5.019 1.00 91.31 74 PRO A CA 1
ATOM 576 C C . PRO A 1 74 ? 13.230 -4.837 -3.875 1.00 91.31 74 PRO A C 1
ATOM 578 O O . PRO A 1 74 ? 12.213 -5.520 -3.996 1.00 91.31 74 PRO A O 1
ATOM 581 N N . LEU A 1 75 ? 13.462 -4.103 -2.781 1.00 91.50 75 LEU A N 1
ATOM 582 C CA . LEU A 1 75 ? 12.537 -4.058 -1.651 1.00 91.50 75 LEU A CA 1
ATOM 583 C C . LEU A 1 75 ? 11.241 -3.327 -2.009 1.00 91.50 75 LEU A C 1
ATOM 585 O O . LEU A 1 75 ? 10.178 -3.735 -1.546 1.00 91.50 75 LEU A O 1
ATOM 589 N N . ILE A 1 76 ? 11.320 -2.272 -2.827 1.00 94.31 76 ILE A N 1
ATOM 590 C CA . ILE A 1 76 ? 10.142 -1.538 -3.305 1.00 94.31 76 ILE A CA 1
ATOM 591 C C . ILE A 1 76 ? 9.373 -2.404 -4.307 1.00 94.31 76 ILE A C 1
ATOM 593 O O . ILE A 1 76 ? 8.163 -2.572 -4.138 1.00 94.31 76 ILE A O 1
ATOM 597 N N . ARG A 1 77 ? 10.072 -3.061 -5.247 1.00 94.56 77 ARG A N 1
ATOM 598 C CA . ARG A 1 77 ? 9.442 -3.988 -6.205 1.00 94.56 77 ARG A CA 1
ATOM 599 C C . ARG A 1 77 ? 8.655 -5.096 -5.514 1.00 94.56 77 ARG A C 1
ATOM 601 O O . ARG A 1 77 ? 7.462 -5.268 -5.760 1.00 94.56 77 ARG A O 1
ATOM 608 N N . ALA A 1 78 ? 9.316 -5.820 -4.609 1.00 93.56 78 ALA A N 1
ATOM 609 C CA . ALA A 1 78 ? 8.705 -6.925 -3.877 1.00 93.56 78 ALA A CA 1
ATOM 610 C C . ALA A 1 78 ? 7.533 -6.451 -3.004 1.00 93.56 78 ALA A C 1
ATOM 612 O O . ALA A 1 78 ? 6.516 -7.137 -2.894 1.00 93.56 78 ALA A O 1
ATOM 613 N N . LEU A 1 79 ? 7.652 -5.264 -2.398 1.00 95.44 79 LEU A N 1
ATOM 614 C CA . LEU A 1 79 ? 6.586 -4.661 -1.606 1.00 95.44 79 LEU A CA 1
ATOM 615 C C . LEU A 1 79 ? 5.351 -4.343 -2.463 1.00 95.44 79 LEU A C 1
ATOM 617 O O . LEU A 1 79 ? 4.242 -4.664 -2.034 1.00 95.44 79 LEU A O 1
ATOM 621 N N . ALA A 1 80 ? 5.523 -3.752 -3.648 1.00 95.50 80 ALA A N 1
ATOM 622 C CA . ALA A 1 80 ? 4.429 -3.432 -4.565 1.00 95.50 80 ALA A CA 1
ATOM 623 C C . ALA A 1 80 ? 3.699 -4.688 -5.047 1.00 95.50 80 ALA A C 1
ATOM 625 O O . ALA A 1 80 ? 2.493 -4.809 -4.840 1.00 95.50 80 ALA A O 1
ATOM 626 N N . VAL A 1 81 ? 4.437 -5.662 -5.582 1.00 94.81 81 VAL A N 1
ATOM 627 C CA . VAL A 1 81 ? 3.875 -6.911 -6.126 1.00 94.81 81 VAL A CA 1
ATOM 628 C C . VAL A 1 81 ? 3.139 -7.702 -5.045 1.00 94.81 81 VAL A C 1
ATOM 630 O O . VAL A 1 81 ? 2.004 -8.131 -5.252 1.00 94.81 81 VAL A O 1
ATOM 633 N N . ARG A 1 82 ? 3.727 -7.828 -3.845 1.00 95.44 82 ARG A N 1
ATOM 634 C CA . ARG A 1 82 ? 3.060 -8.481 -2.708 1.00 95.44 82 ARG A CA 1
ATOM 635 C C . ARG A 1 82 ? 1.777 -7.755 -2.313 1.00 95.44 82 ARG A C 1
ATOM 637 O O . ARG A 1 82 ? 0.781 -8.401 -2.014 1.00 95.44 82 ARG A O 1
ATOM 644 N N . THR A 1 83 ? 1.797 -6.425 -2.288 1.00 95.81 83 THR A N 1
ATOM 645 C CA . THR A 1 83 ? 0.630 -5.624 -1.890 1.00 95.81 83 THR A CA 1
ATOM 646 C C . THR A 1 83 ? -0.502 -5.756 -2.896 1.00 95.81 83 THR A C 1
ATOM 648 O O . THR A 1 83 ? -1.631 -5.998 -2.483 1.00 95.81 83 THR A O 1
ATOM 651 N N . MET A 1 84 ? -0.203 -5.683 -4.196 1.00 94.25 84 MET A N 1
ATOM 652 C CA . MET A 1 84 ? -1.184 -5.942 -5.252 1.00 94.25 84 MET A CA 1
ATOM 653 C C . MET A 1 84 ? -1.820 -7.330 -5.097 1.00 94.25 84 MET A C 1
ATOM 655 O O . MET A 1 84 ? -3.038 -7.434 -5.132 1.00 94.25 84 MET A O 1
ATOM 659 N N . GLY A 1 85 ? -1.023 -8.373 -4.828 1.00 92.06 85 GLY A N 1
ATOM 660 C CA . GLY A 1 85 ? -1.537 -9.730 -4.593 1.00 92.06 85 GLY A CA 1
ATOM 661 C C . GLY A 1 85 ? -2.373 -9.888 -3.316 1.00 92.06 85 GLY A C 1
ATOM 662 O O . GLY A 1 85 ? -3.216 -10.778 -3.232 1.00 92.06 85 GLY A O 1
ATOM 663 N N . CYS A 1 86 ? -2.178 -9.019 -2.322 1.00 93.12 86 CYS A N 1
ATOM 664 C CA . CYS A 1 86 ? -3.006 -8.985 -1.116 1.00 93.12 86 CYS A CA 1
ATOM 665 C C . CYS A 1 86 ? -4.335 -8.244 -1.324 1.00 93.12 86 CYS A C 1
ATOM 667 O O . CYS A 1 86 ? -5.290 -8.488 -0.582 1.00 93.12 86 CYS A O 1
ATOM 669 N N . ILE A 1 87 ? -4.414 -7.335 -2.300 1.00 90.88 87 ILE A N 1
ATOM 670 C CA . ILE A 1 87 ? -5.631 -6.580 -2.587 1.00 90.88 87 ILE A CA 1
ATOM 671 C C . ILE A 1 87 ? -6.549 -7.434 -3.466 1.00 90.88 87 ILE A C 1
ATOM 673 O O . ILE A 1 87 ? -6.353 -7.577 -4.667 1.00 90.88 87 ILE A O 1
ATOM 677 N N . ARG A 1 88 ? -7.601 -7.981 -2.853 1.00 78.62 88 ARG A N 1
ATOM 678 C CA . ARG A 1 88 ? -8.610 -8.823 -3.518 1.00 78.62 88 ARG A CA 1
ATOM 679 C C . ARG A 1 88 ? -9.644 -7.986 -4.279 1.00 78.62 88 ARG A C 1
ATOM 681 O O . ARG A 1 88 ? -10.828 -8.021 -3.956 1.00 78.62 88 ARG A O 1
ATOM 688 N N . VAL A 1 89 ? -9.175 -7.188 -5.232 1.00 86.69 89 VAL A N 1
ATOM 689 C CA . VAL A 1 89 ? -10.007 -6.430 -6.176 1.00 86.69 89 VAL A CA 1
ATOM 690 C C . VAL A 1 89 ? -9.667 -6.934 -7.572 1.00 86.69 89 VAL A C 1
ATOM 692 O O . VAL A 1 89 ? -8.500 -6.885 -7.964 1.00 86.69 89 VAL A O 1
ATOM 695 N N . ASP A 1 90 ? -10.669 -7.400 -8.319 1.00 84.44 90 ASP A N 1
ATOM 696 C CA . ASP A 1 90 ? -10.476 -8.065 -9.619 1.00 84.44 90 ASP A CA 1
ATOM 697 C C . ASP A 1 90 ? -9.634 -7.215 -10.571 1.00 84.44 90 ASP A C 1
ATOM 699 O O . ASP A 1 90 ? -8.605 -7.669 -11.066 1.00 84.44 90 ASP A O 1
ATOM 703 N N . LYS A 1 91 ? -9.970 -5.923 -10.688 1.00 82.25 91 LYS A N 1
ATOM 704 C CA . LYS A 1 91 ? -9.201 -4.971 -11.497 1.00 82.25 91 LYS A CA 1
ATOM 705 C C . LYS A 1 91 ? -7.724 -4.925 -11.096 1.00 82.25 91 LYS A C 1
ATOM 707 O O . LYS A 1 91 ? -6.865 -4.935 -11.960 1.00 82.25 91 LYS A O 1
ATOM 712 N N . ILE A 1 92 ? -7.395 -4.890 -9.800 1.00 86.81 92 ILE A N 1
ATOM 713 C CA . ILE A 1 92 ? -5.989 -4.851 -9.342 1.00 86.81 92 ILE A CA 1
ATOM 714 C C . ILE A 1 92 ? -5.268 -6.163 -9.671 1.00 86.81 92 ILE A C 1
ATOM 716 O O . ILE A 1 92 ? -4.087 -6.141 -10.017 1.00 86.81 92 ILE A O 1
ATOM 720 N N . THR A 1 93 ? -5.985 -7.284 -9.603 1.00 84.81 93 THR A N 1
ATOM 721 C CA . THR A 1 93 ? -5.460 -8.612 -9.943 1.00 84.81 93 THR A CA 1
ATOM 722 C C . THR A 1 93 ? -5.100 -8.705 -11.427 1.00 84.81 93 THR A C 1
ATOM 724 O O . THR A 1 93 ? -4.047 -9.242 -11.757 1.00 84.81 93 THR A O 1
ATOM 727 N N . GLU A 1 94 ? -5.901 -8.118 -12.320 1.00 87.81 94 GLU A N 1
ATOM 728 C CA . GLU A 1 94 ? -5.586 -8.056 -13.756 1.00 87.81 94 GLU A CA 1
ATOM 729 C C . GLU A 1 94 ? -4.251 -7.336 -14.018 1.00 87.81 94 GLU A C 1
ATOM 731 O O . GLU A 1 94 ? -3.411 -7.833 -14.768 1.00 87.81 94 GLU A O 1
ATOM 736 N N . TYR A 1 95 ? -4.000 -6.215 -13.331 1.00 91.06 95 TYR A N 1
ATOM 737 C CA . TYR A 1 95 ? -2.749 -5.457 -13.468 1.00 91.06 95 TYR A CA 1
ATOM 738 C C . TYR A 1 95 ? -1.543 -6.094 -12.764 1.00 91.06 95 TYR A C 1
ATOM 740 O O . TYR A 1 95 ? -0.421 -5.628 -12.956 1.00 91.06 95 TYR A O 1
ATOM 748 N N . LEU A 1 96 ? -1.737 -7.128 -11.939 1.00 91.25 96 LEU A N 1
ATOM 749 C CA . LEU A 1 96 ? -0.649 -7.826 -11.246 1.00 91.25 96 LEU A CA 1
ATOM 750 C C . LEU A 1 96 ? 0.111 -8.788 -12.166 1.00 91.25 96 LEU A C 1
ATOM 752 O O . LEU A 1 96 ? 1.301 -9.010 -11.944 1.00 91.25 96 LEU A O 1
ATOM 756 N N . CYS A 1 97 ? -0.544 -9.352 -13.183 1.00 89.81 97 CYS A N 1
ATOM 757 C CA . CYS A 1 97 ? 0.036 -10.391 -14.037 1.00 89.81 97 CYS A CA 1
ATOM 758 C C . CYS A 1 97 ? 1.387 -9.975 -14.640 1.00 89.81 97 CYS A C 1
ATOM 760 O O . CYS A 1 97 ? 2.374 -10.697 -14.493 1.00 89.81 97 CYS A O 1
ATOM 762 N N . ASP A 1 98 ? 1.458 -8.788 -15.241 1.00 90.06 98 ASP A N 1
ATOM 763 C CA . ASP A 1 98 ? 2.672 -8.284 -15.888 1.00 90.06 98 ASP A CA 1
ATOM 764 C C . ASP A 1 98 ? 3.820 -8.015 -14.889 1.00 90.06 98 ASP A C 1
ATOM 766 O O . ASP A 1 98 ? 4.920 -8.546 -15.089 1.00 90.06 98 ASP A O 1
ATOM 770 N N . PRO A 1 99 ? 3.619 -7.241 -13.795 1.00 90.19 99 PRO A N 1
ATOM 771 C CA . PRO A 1 99 ? 4.600 -7.109 -12.718 1.00 90.19 99 PRO A CA 1
ATOM 772 C C . PRO A 1 99 ? 5.081 -8.447 -12.155 1.00 90.19 99 PRO A C 1
ATOM 774 O O . PRO A 1 99 ? 6.282 -8.643 -11.975 1.00 90.19 99 PRO A O 1
ATOM 777 N N . LEU A 1 100 ? 4.161 -9.382 -11.904 1.00 89.50 100 LEU A N 1
ATOM 778 C CA . LEU A 1 100 ? 4.484 -10.686 -11.337 1.00 89.50 100 LEU A CA 1
ATOM 779 C C . LEU A 1 100 ? 5.359 -11.501 -12.291 1.00 89.50 100 LEU A C 1
ATOM 781 O O . LEU A 1 100 ? 6.387 -12.026 -11.872 1.00 89.50 100 LEU A O 1
ATOM 785 N N . GLN A 1 101 ? 5.012 -11.557 -13.579 1.00 89.50 101 GLN A N 1
ATOM 786 C CA . GLN A 1 101 ? 5.832 -12.234 -14.584 1.00 89.50 101 GLN A CA 1
ATOM 787 C C . GLN A 1 101 ? 7.238 -11.634 -14.676 1.00 89.50 101 GLN A C 1
ATOM 789 O O . GLN A 1 101 ? 8.213 -12.378 -14.741 1.00 89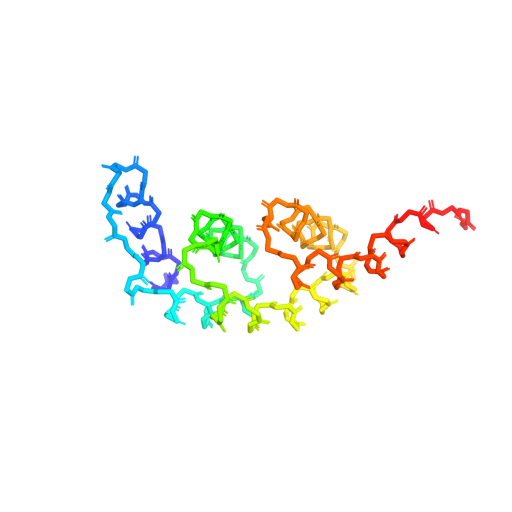.50 101 GLN A O 1
ATOM 794 N N . LYS A 1 102 ? 7.370 -10.301 -14.649 1.00 87.12 102 LYS A N 1
ATOM 795 C CA . LYS A 1 102 ? 8.685 -9.635 -14.640 1.00 87.12 102 LYS A CA 1
ATOM 796 C C . LYS A 1 102 ? 9.492 -9.974 -13.385 1.00 87.12 102 LYS A C 1
ATOM 798 O O . LYS A 1 102 ? 10.696 -10.179 -13.486 1.00 87.12 102 LYS A O 1
ATOM 803 N N . CYS A 1 103 ? 8.843 -10.074 -12.224 1.00 83.69 103 CYS A N 1
ATOM 804 C CA . CYS A 1 103 ? 9.489 -10.506 -10.984 1.00 83.69 103 CYS A CA 1
ATOM 805 C C . CYS A 1 103 ? 9.890 -11.986 -10.978 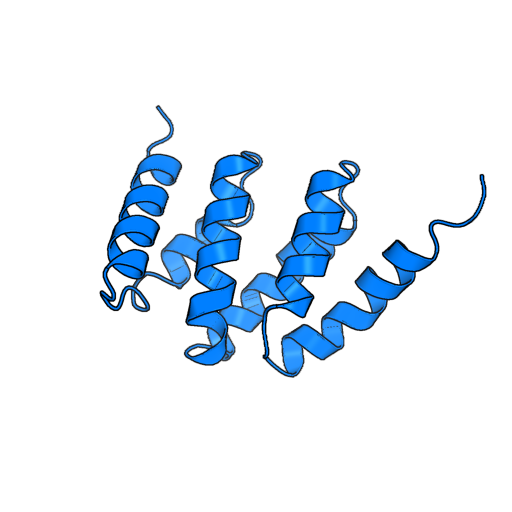1.00 83.69 103 CYS A C 1
ATOM 807 O O . CYS A 1 103 ? 10.859 -12.328 -10.309 1.00 83.69 103 CYS A O 1
ATOM 809 N N . LEU A 1 104 ? 9.170 -12.855 -11.692 1.00 83.06 104 LEU A N 1
ATOM 810 C CA . LEU A 1 104 ? 9.507 -14.279 -11.814 1.00 83.06 104 LEU A CA 1
ATOM 811 C C . LEU A 1 104 ? 10.618 -14.536 -12.835 1.00 83.06 104 LEU A C 1
ATOM 813 O O . LEU A 1 104 ? 11.427 -15.429 -12.632 1.00 83.06 104 LEU A O 1
ATOM 817 N N . LYS A 1 105 ? 10.714 -13.714 -13.887 1.00 78.38 105 LYS A N 1
ATOM 818 C CA . LYS A 1 105 ? 11.800 -13.754 -14.885 1.00 78.38 105 LYS A CA 1
ATOM 819 C C . LYS A 1 105 ? 13.161 -13.293 -14.340 1.00 78.38 105 LYS A C 1
ATOM 821 O O . LYS A 1 105 ? 14.056 -12.986 -15.122 1.00 78.38 105 LYS A O 1
ATOM 826 N N . VAL A 1 106 ? 13.339 -13.243 -13.018 1.00 57.75 106 VAL A N 1
ATOM 827 C CA . VAL A 1 106 ? 14.653 -13.090 -12.380 1.00 57.75 106 VAL A CA 1
ATOM 828 C C . VAL A 1 106 ? 15.380 -14.436 -12.494 1.00 57.75 106 VAL A C 1
ATOM 830 O O . VAL A 1 106 ? 15.591 -15.143 -11.517 1.00 57.75 106 VAL A O 1
ATOM 833 N N . GLU A 1 107 ? 15.711 -14.809 -13.727 1.00 46.34 107 GLU A N 1
ATOM 834 C CA . GLU A 1 107 ? 16.507 -15.973 -14.089 1.00 46.34 107 GLU A CA 1
ATOM 835 C C . GLU A 1 107 ? 17.650 -15.503 -15.004 1.00 46.34 107 GLU A C 1
ATOM 837 O O . GLU A 1 107 ? 17.430 -15.056 -16.127 1.00 46.34 107 GLU A O 1
ATOM 842 N N . PHE A 1 108 ? 18.863 -15.611 -14.452 1.00 43.50 108 PHE A N 1
ATOM 843 C CA . PHE A 1 108 ? 20.182 -15.657 -15.095 1.00 43.50 108 PHE A CA 1
ATOM 844 C C . PHE A 1 108 ? 20.683 -14.418 -15.862 1.00 43.50 108 PHE A C 1
ATOM 846 O O . PHE A 1 108 ? 20.601 -14.338 -17.085 1.00 43.50 108 PHE A O 1
ATOM 853 N N . PHE A 1 109 ? 21.363 -13.533 -15.127 1.00 42.31 109 PHE A N 1
ATOM 854 C CA . PHE A 1 109 ? 22.666 -13.005 -15.548 1.00 42.31 109 PHE A CA 1
ATOM 855 C C . PHE A 1 109 ? 23.689 -13.293 -14.451 1.00 42.31 109 PHE A C 1
ATOM 857 O O . PHE A 1 109 ? 23.314 -13.142 -13.264 1.00 42.31 109 PHE A O 1
#

pLDDT: mean 90.63, std 10.11, range [42.31, 97.19]

Sequence (109 aa):
MDKRKDAVKKVIAAMTVGKDVSSLFTDVLNCMQTENLELKKLVYLYLINYAKSQPDLAILAVNTFVKDSQDPNPLIRALAVRTMGCIRVDKITEYLCDPLQKCLKVEFF

Organism: Brassica carinata (NCBI:txid52824)

Radius of gyration: 14.08 Å; chains: 1; bounding box: 37×32×33 Å

InterPro domains:
  IPR002553 Clathrin/coatomer adaptor, adaptin-like, N-terminal [PF01602] (3-105)
  IPR011989 Armadillo-like helical [G3DSA:1.25.10.10] (1-107)
  IPR016024 Armadillo-type fold [SSF48371] (2-105)
  IPR026739 AP complex subunit beta [PTHR11134] (3-105)

Foldseek 3Di:
DPVLQVVLVVVVVCVVVPHDPLVCLVVLLVCCPDPPPSSVLSSLVVCLVCCVVPVVSNLVCLVSLLVQLPDPDVVSNVSSLVSLVSRPDVNSVVSSPVSVVVVVPPDDD